Protein AF-A0A1Z8JLT8-F1 (afdb_monomer_lite)

Foldseek 3Di:
DDPQDPVRVVVVVVVVVVVVVVVVVVLVVVLCVVLCVVQVDDPPDPDDDPRSVVSSVVSNVVSVVVVVVVVVVVVD

Structure (mmCIF, N/CA/C/O backbone):
data_AF-A0A1Z8JLT8-F1
#
_entry.id   AF-A0A1Z8JLT8-F1
#
loop_
_atom_site.group_PDB
_atom_site.id
_atom_site.type_symbol
_atom_site.label_atom_id
_atom_site.label_alt_id
_atom_site.label_comp_id
_atom_site.label_asym_id
_atom_site.label_entity_id
_atom_site.label_seq_id
_atom_site.pdbx_PDB_ins_code
_atom_site.Cartn_x
_atom_site.Cartn_y
_atom_site.Cartn_z
_atom_site.occupancy
_atom_site.B_iso_or_equiv
_atom_site.auth_seq_id
_atom_site.auth_comp_id
_atom_site.auth_asym_id
_atom_site.auth_atom_id
_atom_site.pdbx_PDB_model_num
ATOM 1 N N . MET A 1 1 ? 23.266 -14.415 -23.245 1.00 48.06 1 MET A N 1
ATOM 2 C CA . MET A 1 1 ? 23.072 -13.053 -22.709 1.00 48.06 1 MET A CA 1
ATOM 3 C C . MET A 1 1 ? 23.623 -12.119 -23.760 1.00 48.06 1 MET A C 1
ATOM 5 O O . MET A 1 1 ? 24.815 -11.834 -23.744 1.00 48.06 1 MET A O 1
ATOM 9 N N . ASP A 1 2 ? 22.794 -11.810 -24.753 1.00 56.28 2 ASP A N 1
ATOM 10 C CA . ASP A 1 2 ? 23.173 -11.026 -25.926 1.00 56.28 2 ASP A CA 1
ATOM 11 C C . ASP A 1 2 ? 23.817 -9.705 -25.499 1.00 56.28 2 ASP A C 1
ATOM 13 O O . ASP A 1 2 ? 23.300 -9.000 -24.629 1.00 56.28 2 ASP A O 1
ATOM 17 N N . GLN A 1 3 ? 24.995 -9.414 -26.053 1.00 64.19 3 GLN A N 1
ATOM 18 C CA . GLN A 1 3 ? 25.712 -8.171 -25.789 1.00 64.19 3 GLN A CA 1
ATOM 19 C C . GLN A 1 3 ? 24.929 -7.022 -26.426 1.00 64.19 3 GLN A C 1
ATOM 21 O O . GLN A 1 3 ? 25.133 -6.693 -27.590 1.00 64.19 3 GLN A O 1
ATOM 26 N N . LEU A 1 4 ? 24.008 -6.442 -25.657 1.00 69.56 4 LEU A N 1
ATOM 27 C CA . LEU A 1 4 ? 23.292 -5.224 -26.024 1.00 69.56 4 LEU A CA 1
ATOM 28 C C . LEU A 1 4 ? 24.309 -4.134 -26.373 1.00 69.56 4 LEU A C 1
ATOM 30 O O . LEU A 1 4 ? 25.230 -3.866 -25.591 1.00 69.56 4 LEU A O 1
ATOM 34 N N . ASN A 1 5 ? 24.127 -3.501 -27.529 1.00 83.81 5 ASN A N 1
ATOM 35 C CA . ASN A 1 5 ? 24.950 -2.390 -27.982 1.00 83.81 5 ASN A CA 1
ATOM 36 C C . ASN A 1 5 ? 24.845 -1.217 -26.983 1.00 83.81 5 ASN A C 1
ATOM 38 O O . ASN A 1 5 ? 23.831 -1.046 -26.309 1.00 83.81 5 ASN A O 1
ATOM 42 N N . TYR A 1 6 ? 25.868 -0.368 -26.884 1.00 79.62 6 TYR A N 1
ATOM 43 C CA . TYR A 1 6 ? 25.919 0.742 -25.917 1.00 79.62 6 TYR A CA 1
ATOM 44 C C . TYR A 1 6 ? 24.707 1.688 -26.025 1.00 79.62 6 TYR A C 1
ATOM 46 O O . TYR A 1 6 ? 24.182 2.167 -25.019 1.00 79.62 6 TYR A O 1
ATOM 54 N N . GLN A 1 7 ? 24.211 1.912 -27.245 1.00 78.62 7 GLN A N 1
ATOM 55 C CA . GLN A 1 7 ? 22.993 2.696 -27.476 1.00 78.62 7 GLN A CA 1
ATOM 56 C C . GLN A 1 7 ? 21.726 1.980 -26.973 1.00 78.62 7 GLN A C 1
ATOM 58 O O . GLN A 1 7 ? 20.838 2.623 -26.411 1.00 78.62 7 GLN A O 1
ATOM 63 N N . GLU A 1 8 ? 21.663 0.655 -27.110 1.00 83.62 8 GLU A N 1
ATOM 64 C CA . GLU A 1 8 ? 20.555 -0.168 -26.616 1.00 83.62 8 GLU A CA 1
ATOM 65 C C . GLU A 1 8 ? 20.571 -0.259 -25.087 1.00 83.62 8 GLU A C 1
ATOM 67 O O . GLU A 1 8 ? 19.510 -0.216 -24.475 1.00 83.62 8 GLU A O 1
ATOM 72 N N . GLN A 1 9 ? 21.746 -0.285 -24.443 1.00 82.19 9 GLN A N 1
ATOM 73 C CA . GLN A 1 9 ? 21.863 -0.236 -22.978 1.00 82.19 9 GLN A CA 1
ATOM 74 C C . GLN A 1 9 ? 21.271 1.053 -22.393 1.00 82.19 9 GLN A C 1
ATOM 76 O O . GLN A 1 9 ? 20.552 1.000 -21.395 1.00 82.19 9 GLN A O 1
ATOM 81 N N . GLN A 1 10 ? 21.503 2.207 -23.029 1.00 83.31 10 GLN A N 1
ATOM 82 C CA . GLN A 1 10 ? 20.923 3.479 -22.579 1.00 83.31 10 GLN A CA 1
ATOM 83 C C . GLN A 1 10 ? 19.399 3.523 -22.743 1.00 83.31 10 GLN A C 1
ATOM 85 O O . GLN A 1 10 ? 18.690 4.028 -21.870 1.00 83.31 10 GLN A O 1
ATOM 90 N N . GLN A 1 11 ? 18.875 3.003 -23.856 1.00 86.56 11 GLN A N 1
ATOM 91 C CA . GLN A 1 11 ? 17.428 2.890 -24.057 1.00 86.56 11 GLN A CA 1
ATOM 92 C C . GLN A 1 11 ? 16.806 1.897 -23.074 1.00 86.56 11 GLN A C 1
ATOM 94 O O . GLN A 1 11 ? 15.771 2.188 -22.475 1.00 86.56 11 GLN A O 1
ATOM 99 N N . PHE A 1 12 ? 17.469 0.764 -22.852 1.00 86.62 12 PHE A N 1
ATOM 100 C CA . PHE A 1 12 ? 17.055 -0.247 -21.894 1.00 86.62 12 PHE A CA 1
ATOM 101 C C . PHE A 1 12 ? 16.971 0.326 -20.478 1.00 86.62 12 PHE A C 1
ATOM 103 O O . PHE A 1 12 ? 15.966 0.126 -19.804 1.00 86.62 12 PHE A O 1
ATOM 110 N N . GLN A 1 13 ? 17.961 1.110 -20.046 1.00 86.69 13 GLN A N 1
ATOM 111 C CA . GLN A 1 13 ? 17.952 1.727 -18.720 1.00 86.69 13 GLN A CA 1
ATOM 112 C C . GLN A 1 13 ? 16.754 2.666 -18.517 1.00 86.69 13 GLN A C 1
ATOM 114 O O . GLN A 1 13 ? 16.082 2.582 -17.491 1.00 86.69 13 GLN A O 1
ATOM 119 N N . LYS A 1 14 ? 16.400 3.471 -19.528 1.00 88.56 14 LYS A N 1
ATOM 120 C CA . LYS A 1 14 ? 15.192 4.317 -19.490 1.00 88.56 14 LYS A CA 1
ATOM 121 C C . LYS A 1 14 ? 13.906 3.497 -19.380 1.00 88.56 14 LYS A C 1
ATOM 123 O O . LYS A 1 14 ? 13.009 3.857 -18.624 1.00 88.56 14 LYS A O 1
ATOM 128 N N . ILE A 1 15 ? 13.811 2.392 -20.120 1.00 89.12 15 ILE A N 1
ATOM 129 C CA . ILE A 1 15 ? 12.649 1.492 -20.064 1.00 89.12 15 ILE A CA 1
ATOM 130 C C . ILE A 1 15 ? 12.546 0.837 -18.682 1.00 89.12 15 ILE A C 1
ATOM 132 O O . ILE A 1 15 ? 11.449 0.727 -18.133 1.00 89.12 15 ILE A O 1
ATOM 136 N N . VAL A 1 16 ? 13.673 0.426 -18.096 1.00 88.69 16 VAL A N 1
ATOM 137 C CA . VAL A 1 16 ? 13.718 -0.153 -16.747 1.00 88.69 16 VAL A CA 1
ATOM 138 C C . VAL A 1 16 ? 13.244 0.856 -15.703 1.00 88.69 16 VAL A C 1
ATOM 140 O O . VAL A 1 16 ? 12.402 0.504 -14.881 1.00 88.69 16 VAL A O 1
ATOM 143 N N . GLU A 1 17 ? 13.711 2.104 -15.750 1.00 88.94 17 GLU A N 1
ATOM 144 C CA . GLU A 1 17 ? 13.270 3.163 -14.830 1.00 88.94 17 GLU A CA 1
ATOM 145 C C . GLU A 1 17 ? 11.765 3.440 -14.949 1.00 88.94 17 GLU A C 1
ATOM 147 O O . GLU A 1 17 ? 11.047 3.453 -13.947 1.00 88.94 17 GLU A O 1
ATOM 152 N N . GLN A 1 18 ? 11.251 3.578 -16.175 1.00 90.44 18 GLN A N 1
ATOM 153 C CA . GLN A 1 18 ? 9.814 3.759 -16.414 1.00 90.44 18 GLN A CA 1
ATOM 154 C C . GLN A 1 18 ? 8.994 2.587 -15.872 1.00 90.44 18 GLN A C 1
ATOM 156 O O . GLN A 1 18 ? 7.942 2.780 -15.255 1.00 90.44 18 GLN A O 1
ATOM 161 N N . LYS A 1 19 ? 9.485 1.361 -16.071 1.00 90.31 19 LYS A N 1
ATOM 162 C CA . LYS A 1 19 ? 8.830 0.155 -15.575 1.00 90.31 19 LYS A CA 1
ATOM 163 C C . LYS A 1 19 ? 8.821 0.100 -14.049 1.00 90.31 19 LYS A C 1
ATOM 165 O O . LYS A 1 19 ? 7.782 -0.216 -13.480 1.00 90.31 19 LYS A O 1
ATOM 170 N N . GLN A 1 20 ? 9.918 0.468 -13.386 1.00 89.38 20 GLN A N 1
ATOM 171 C CA . GLN A 1 20 ? 9.968 0.538 -11.922 1.00 89.38 20 GLN A CA 1
ATOM 172 C C . GLN A 1 20 ? 8.903 1.485 -11.360 1.00 89.38 20 GLN A C 1
ATOM 174 O O . GLN A 1 20 ? 8.222 1.133 -10.398 1.00 89.38 20 GLN A O 1
ATOM 179 N N . MET A 1 21 ? 8.703 2.652 -11.980 1.00 90.69 21 MET A N 1
ATOM 180 C CA . MET A 1 21 ? 7.649 3.581 -11.559 1.00 90.69 21 MET A CA 1
ATOM 181 C C . MET A 1 21 ? 6.248 2.995 -11.760 1.00 90.69 21 MET A C 1
ATOM 183 O O . MET A 1 21 ? 5.401 3.097 -10.872 1.00 90.69 21 MET A O 1
ATOM 187 N N . ALA A 1 22 ? 5.997 2.354 -12.905 1.00 92.69 22 ALA A N 1
ATOM 188 C CA . ALA A 1 22 ? 4.711 1.716 -13.179 1.00 92.69 22 ALA A CA 1
ATOM 189 C C . ALA A 1 22 ? 4.411 0.575 -12.191 1.00 92.69 22 ALA A C 1
ATOM 191 O O . ALA A 1 22 ? 3.290 0.465 -11.691 1.00 92.69 22 ALA A O 1
ATOM 192 N N . ASP A 1 23 ? 5.412 -0.244 -11.874 1.00 90.62 23 ASP A N 1
ATOM 193 C CA . ASP A 1 23 ? 5.287 -1.342 -10.918 1.00 90.62 23 ASP A CA 1
ATOM 194 C C . ASP A 1 23 ? 5.069 -0.820 -9.487 1.00 90.62 23 ASP A C 1
ATOM 196 O O . ASP A 1 23 ? 4.239 -1.363 -8.755 1.00 90.62 23 ASP A O 1
ATOM 200 N N . PHE A 1 24 ? 5.710 0.291 -9.109 1.00 91.06 24 PHE A N 1
ATOM 201 C CA . PHE A 1 24 ? 5.445 0.966 -7.837 1.00 91.06 24 PHE A CA 1
ATOM 202 C C . PHE A 1 24 ? 3.999 1.468 -7.734 1.00 91.06 24 PHE A C 1
ATOM 204 O O . PHE A 1 24 ? 3.336 1.225 -6.726 1.00 91.06 24 PHE A O 1
ATOM 211 N N . MET A 1 25 ? 3.474 2.114 -8.780 1.00 93.56 25 MET A N 1
ATOM 212 C CA . MET A 1 25 ? 2.087 2.597 -8.777 1.00 93.56 25 MET A CA 1
ATOM 213 C C . MET A 1 25 ? 1.085 1.443 -8.666 1.00 93.56 25 MET A C 1
ATOM 215 O O . MET A 1 25 ? 0.120 1.540 -7.913 1.00 93.56 25 MET A O 1
ATOM 219 N N . ARG A 1 26 ? 1.339 0.314 -9.338 1.00 94.31 26 ARG A N 1
ATOM 220 C CA . ARG A 1 26 ? 0.513 -0.900 -9.206 1.00 94.31 26 ARG A CA 1
ATOM 221 C C . ARG A 1 26 ? 0.534 -1.462 -7.789 1.00 94.31 26 ARG A C 1
ATOM 223 O O . ARG A 1 26 ? -0.515 -1.841 -7.265 1.00 94.31 26 ARG A O 1
ATOM 230 N N . LEU A 1 27 ? 1.711 -1.505 -7.167 1.00 93.06 27 LEU A N 1
ATOM 231 C CA . LEU A 1 27 ? 1.862 -1.927 -5.778 1.00 93.06 27 LEU A CA 1
ATOM 232 C C . LEU A 1 27 ? 1.085 -0.999 -4.835 1.00 93.06 27 LEU A C 1
ATOM 234 O O . LEU A 1 27 ? 0.361 -1.486 -3.969 1.00 93.06 27 LEU A O 1
ATOM 238 N N . TYR A 1 28 ? 1.179 0.315 -5.039 1.00 94.88 28 TYR A N 1
ATOM 239 C CA . TYR A 1 28 ? 0.436 1.305 -4.263 1.00 94.88 28 TYR A CA 1
ATOM 240 C C . TYR A 1 28 ? -1.081 1.129 -4.401 1.00 94.88 28 TYR A C 1
ATOM 242 O O . TYR A 1 28 ? -1.772 1.029 -3.391 1.00 94.88 28 TYR A O 1
ATOM 250 N N . THR A 1 29 ? -1.607 1.013 -5.624 1.00 96.19 29 THR A N 1
ATOM 251 C CA . THR A 1 29 ? -3.046 0.793 -5.844 1.00 96.19 29 THR A CA 1
ATOM 252 C C . THR A 1 29 ? -3.526 -0.498 -5.183 1.00 96.19 29 THR A C 1
ATOM 254 O O . THR A 1 29 ? -4.557 -0.492 -4.519 1.00 96.19 29 THR A O 1
ATOM 257 N N . SER A 1 30 ? -2.754 -1.583 -5.298 1.00 95.81 30 SER A N 1
ATOM 258 C CA . SER A 1 30 ? -3.093 -2.871 -4.674 1.00 95.81 30 SER A CA 1
ATOM 259 C C . SER A 1 30 ? -3.097 -2.792 -3.145 1.00 95.81 30 SER A C 1
ATOM 261 O O . SER A 1 30 ? -3.942 -3.397 -2.488 1.00 95.81 30 SER A O 1
ATOM 263 N N . LEU A 1 31 ? -2.150 -2.045 -2.571 1.00 96.25 31 LEU A N 1
ATOM 264 C CA . LEU A 1 31 ? -2.081 -1.795 -1.136 1.00 96.25 31 LEU A CA 1
ATOM 265 C C . LEU A 1 31 ? -3.316 -1.025 -0.652 1.00 96.25 31 LEU A C 1
ATOM 267 O O . LEU A 1 31 ? -3.935 -1.426 0.333 1.00 96.25 31 LEU A O 1
ATOM 271 N N . VAL A 1 32 ? -3.657 0.070 -1.335 1.00 96.50 32 VAL A N 1
ATOM 272 C CA . VAL A 1 32 ? -4.791 0.928 -0.972 1.00 96.50 32 VAL A CA 1
ATOM 273 C C . VAL A 1 32 ? -6.100 0.151 -1.047 1.00 96.50 32 VAL A C 1
ATOM 275 O O . VAL A 1 32 ? -6.836 0.145 -0.066 1.00 96.50 32 VAL A O 1
ATOM 278 N N . ASP A 1 33 ? -6.357 -0.549 -2.155 1.00 97.19 33 ASP A N 1
ATOM 279 C CA . ASP A 1 33 ? -7.582 -1.334 -2.345 1.00 97.19 33 ASP A CA 1
ATOM 280 C C . ASP A 1 33 ? -7.733 -2.405 -1.259 1.00 97.19 33 ASP A C 1
ATOM 282 O O . ASP A 1 33 ? -8.761 -2.504 -0.588 1.00 97.19 33 ASP A O 1
ATOM 286 N N . ARG A 1 34 ? -6.664 -3.158 -0.986 1.00 96.50 34 ARG A N 1
ATOM 287 C CA . ARG A 1 34 ? -6.699 -4.188 0.050 1.00 96.50 34 ARG A CA 1
ATOM 288 C C . ARG A 1 34 ? -6.949 -3.612 1.439 1.00 96.50 34 ARG A C 1
ATOM 290 O O . ARG A 1 34 ? -7.817 -4.102 2.153 1.00 96.50 34 ARG A O 1
ATOM 297 N N . CYS A 1 35 ? -6.176 -2.607 1.845 1.00 97.69 35 CYS A N 1
ATOM 298 C CA . CYS A 1 35 ? -6.299 -2.068 3.195 1.00 97.69 35 CYS A CA 1
ATOM 299 C C . CYS A 1 35 ? -7.619 -1.327 3.398 1.00 97.69 35 CYS A C 1
ATOM 301 O O . CYS A 1 35 ? -8.160 -1.373 4.498 1.00 97.69 35 CYS A O 1
ATOM 303 N N . PHE A 1 36 ? -8.165 -0.701 2.356 1.00 96.88 36 PHE A N 1
ATOM 304 C CA . PHE A 1 36 ? -9.501 -0.127 2.406 1.00 96.88 36 PHE A CA 1
ATOM 305 C C . PHE A 1 36 ? -10.559 -1.213 2.648 1.00 96.88 36 PHE A C 1
ATOM 307 O O . PHE A 1 36 ? -11.282 -1.126 3.634 1.00 96.88 36 PHE A O 1
ATOM 314 N N . ASN A 1 37 ? -10.577 -2.276 1.836 1.00 96.38 37 ASN A N 1
ATOM 315 C CA . ASN A 1 37 ? -11.548 -3.370 1.975 1.00 96.38 37 ASN A CA 1
ATOM 316 C C . ASN A 1 37 ? -11.418 -4.142 3.304 1.00 96.38 37 ASN A C 1
ATOM 318 O O . ASN A 1 37 ? -12.422 -4.573 3.869 1.00 96.38 37 ASN A O 1
ATOM 322 N N . ASP A 1 38 ? -10.195 -4.326 3.810 1.00 96.50 38 ASP A N 1
ATOM 323 C CA . ASP A 1 38 ? -9.943 -5.084 5.042 1.00 96.50 38 ASP A CA 1
ATOM 324 C C . ASP A 1 38 ? -10.227 -4.256 6.312 1.00 96.50 38 ASP A C 1
ATOM 326 O O . ASP A 1 38 ? -10.636 -4.819 7.331 1.00 96.50 38 ASP A O 1
ATOM 330 N N . CYS A 1 39 ? -9.971 -2.941 6.288 1.00 97.56 39 CYS A N 1
ATOM 331 C CA . CYS A 1 39 ? -9.986 -2.105 7.491 1.00 97.56 39 CYS A CA 1
ATOM 332 C C . CYS A 1 39 ? -11.132 -1.100 7.566 1.00 97.56 39 CYS A C 1
ATOM 334 O O . CYS A 1 39 ? -11.542 -0.815 8.685 1.00 97.56 39 CYS A O 1
ATOM 336 N N . VAL A 1 40 ? -11.612 -0.544 6.449 1.00 96.31 40 VAL A N 1
ATOM 337 C CA . VAL A 1 40 ? -12.663 0.485 6.449 1.00 96.31 40 VAL A CA 1
ATOM 338 C C . VAL A 1 40 ? -14.015 -0.206 6.365 1.00 96.31 40 VAL A C 1
ATOM 340 O O . VAL A 1 40 ? -14.397 -0.744 5.328 1.00 96.31 40 VAL A O 1
ATOM 343 N N . GLN A 1 41 ? -14.711 -0.245 7.494 1.00 93.06 41 GLN A N 1
ATOM 344 C CA . GLN A 1 41 ? -15.968 -0.983 7.647 1.00 93.06 41 GLN A CA 1
ATOM 345 C C . GLN A 1 41 ? -17.094 -0.099 8.175 1.00 93.06 41 GLN A C 1
ATOM 347 O O . GLN A 1 41 ? -18.261 -0.484 8.083 1.00 93.06 41 GLN A O 1
ATOM 352 N N . ASP A 1 42 ? -16.758 1.064 8.733 1.00 92.50 42 ASP A N 1
ATOM 353 C CA . ASP A 1 42 ? -17.722 2.022 9.240 1.00 92.50 42 ASP A CA 1
ATOM 354 C C . ASP A 1 42 ? -17.946 3.133 8.209 1.00 92.50 42 ASP A C 1
ATOM 356 O O . ASP A 1 42 ? -17.042 3.892 7.870 1.00 92.50 42 ASP A O 1
ATOM 360 N N . PHE A 1 43 ? -19.176 3.224 7.707 1.00 94.56 43 PHE A N 1
ATOM 361 C CA . PHE A 1 43 ? -19.591 4.237 6.733 1.00 94.56 43 PHE A CA 1
ATOM 362 C C . PHE A 1 43 ? -20.545 5.270 7.351 1.00 94.56 43 PHE A C 1
ATOM 364 O O . PHE A 1 43 ? -21.350 5.879 6.647 1.00 94.56 43 PHE A O 1
ATOM 371 N N . THR A 1 44 ? -20.499 5.448 8.674 1.00 94.81 44 THR A N 1
ATOM 372 C CA . THR A 1 44 ? -21.333 6.428 9.389 1.00 94.81 44 THR A CA 1
ATOM 373 C C . THR A 1 44 ? -20.723 7.832 9.442 1.00 94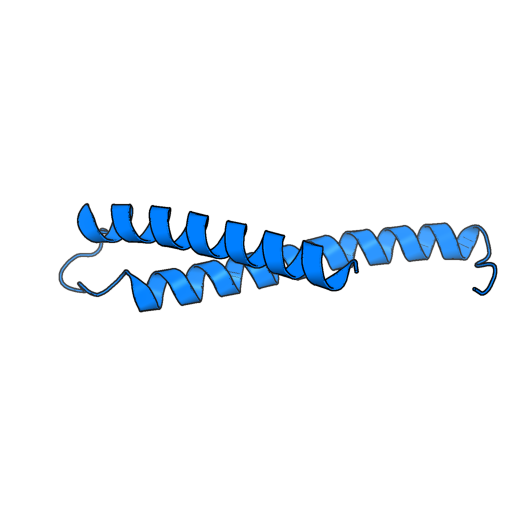.81 44 THR A C 1
ATOM 375 O O . THR A 1 44 ? -21.447 8.790 9.715 1.00 94.81 44 THR A O 1
ATOM 378 N N . SER A 1 45 ? -19.429 7.982 9.138 1.00 93.38 45 SER A N 1
ATOM 379 C CA . SER A 1 45 ? -18.728 9.270 9.070 1.00 93.38 45 SER A CA 1
ATOM 380 C C . SER A 1 45 ? -17.855 9.404 7.825 1.00 93.38 45 SER A C 1
ATOM 382 O O . SER A 1 45 ? -17.392 8.426 7.250 1.00 93.38 45 SER A O 1
ATOM 384 N N . GLU A 1 46 ? -17.586 10.649 7.433 1.0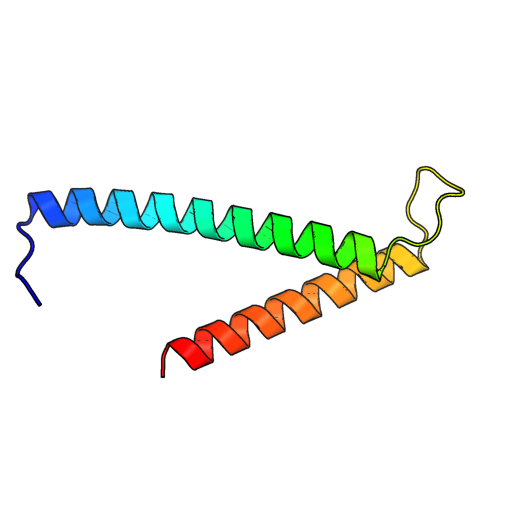0 93.75 46 GLU A N 1
ATOM 385 C CA . GLU A 1 46 ? -16.633 10.990 6.365 1.00 93.75 46 GLU A CA 1
ATOM 386 C C . GLU A 1 46 ? -15.160 10.870 6.798 1.00 93.75 46 GLU A C 1
ATOM 388 O O . GLU A 1 46 ? -14.250 10.917 5.971 1.00 93.75 46 GLU A O 1
ATOM 393 N N . SER A 1 47 ? -14.912 10.713 8.099 1.00 93.94 47 SER A N 1
ATOM 394 C CA . SER A 1 47 ? -13.585 10.550 8.684 1.00 93.94 47 SER A CA 1
ATOM 395 C C . SER A 1 47 ? -13.350 9.117 9.152 1.00 93.94 47 SER A C 1
ATOM 397 O O . SER A 1 47 ? -14.272 8.425 9.579 1.00 93.94 47 SER A O 1
ATOM 399 N N . LEU A 1 48 ? -12.086 8.693 9.095 1.00 94.25 48 LEU A N 1
ATOM 400 C CA . LEU A 1 48 ? -11.654 7.399 9.610 1.00 94.25 48 LEU A CA 1
ATOM 401 C C . LEU A 1 48 ? -11.673 7.394 11.135 1.00 94.25 48 LEU A C 1
ATOM 403 O O . LEU A 1 48 ? -11.144 8.300 11.789 1.00 94.25 48 LEU A O 1
ATOM 407 N N . THR A 1 49 ? -12.184 6.314 11.713 1.00 95.44 49 THR A N 1
ATOM 408 C CA . THR A 1 49 ? -12.096 6.106 13.158 1.00 95.44 49 THR A CA 1
ATOM 409 C C . THR A 1 49 ? -10.650 5.815 13.586 1.00 95.44 49 THR A C 1
ATOM 411 O O . THR A 1 49 ? -9.785 5.414 12.795 1.00 95.44 49 THR A O 1
ATOM 414 N N . SER A 1 50 ? -10.352 5.963 14.880 1.00 95.56 50 SER A N 1
ATOM 415 C CA . SER A 1 50 ? -9.036 5.607 15.440 1.00 95.56 50 SER A CA 1
ATOM 416 C C . SER A 1 50 ? -8.699 4.119 15.260 1.00 95.56 50 SER A C 1
ATOM 418 O O . SER A 1 50 ? -7.531 3.751 15.076 1.00 95.56 50 SER A O 1
ATOM 420 N N . ARG A 1 51 ? -9.726 3.260 15.271 1.00 95.69 51 ARG A N 1
ATOM 421 C CA . ARG A 1 51 ? -9.607 1.818 15.044 1.00 95.69 51 ARG A CA 1
ATOM 422 C C . ARG A 1 51 ? -9.232 1.511 13.598 1.00 95.69 51 ARG A C 1
ATOM 424 O O . ARG A 1 51 ? -8.289 0.750 13.382 1.00 95.69 51 ARG A O 1
ATOM 431 N N . GLU A 1 52 ? -9.921 2.115 12.635 1.00 96.50 52 GLU A N 1
ATOM 432 C CA . GLU A 1 52 ? -9.630 1.953 11.205 1.00 96.50 52 GLU A CA 1
ATOM 433 C C . GLU A 1 52 ? -8.247 2.504 10.868 1.00 96.50 52 GLU A C 1
ATOM 435 O O . GLU A 1 52 ? -7.451 1.813 10.241 1.00 96.50 52 GLU A O 1
ATOM 440 N N . SER A 1 53 ? -7.896 3.678 11.399 1.00 95.81 53 SER A N 1
ATOM 441 C CA . SER A 1 53 ? -6.567 4.278 11.226 1.00 95.81 53 SER A CA 1
ATOM 442 C C . SER A 1 53 ? -5.452 3.355 11.738 1.00 95.81 53 SER A C 1
ATOM 444 O O . SER A 1 53 ? -4.466 3.104 11.047 1.00 95.81 53 SER A O 1
ATOM 446 N N . SER A 1 54 ? -5.632 2.768 12.926 1.00 97.62 54 SER A N 1
ATOM 447 C CA . SER A 1 54 ? -4.686 1.790 13.480 1.00 97.62 54 SER A CA 1
ATOM 448 C C . SER A 1 54 ? -4.620 0.497 12.658 1.00 97.62 54 SER A C 1
ATOM 450 O O . SER A 1 54 ? -3.558 -0.123 12.563 1.00 97.62 54 SER A O 1
ATOM 452 N N . CYS A 1 55 ? -5.743 0.063 12.080 1.00 97.88 55 CYS A N 1
ATOM 453 C CA . CYS A 1 55 ? -5.799 -1.093 11.189 1.00 97.88 55 CYS A CA 1
ATOM 454 C C . CYS A 1 55 ? -5.042 -0.823 9.884 1.00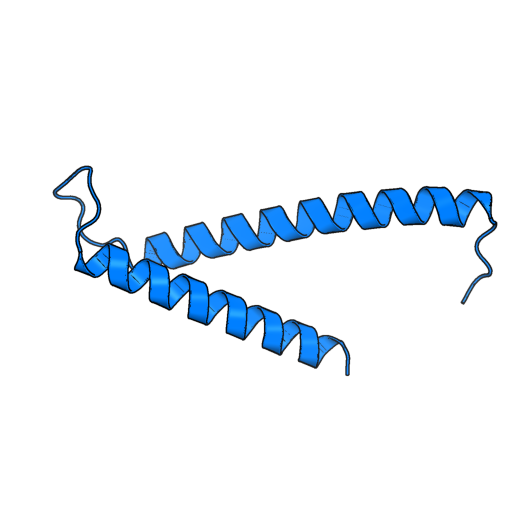 97.88 55 CYS A C 1
ATOM 456 O O . CYS A 1 55 ? -4.205 -1.639 9.505 1.00 97.88 55 CYS A O 1
ATOM 458 N N . LEU A 1 56 ? -5.260 0.335 9.253 1.00 97.31 56 LEU A N 1
ATOM 459 C CA . LEU A 1 56 ? -4.598 0.747 8.014 1.00 97.31 56 LEU A CA 1
ATOM 460 C C . LEU A 1 56 ? -3.072 0.751 8.162 1.00 97.31 56 LEU A C 1
ATOM 462 O O . LEU A 1 56 ? -2.382 0.170 7.325 1.00 97.31 56 LEU A O 1
ATOM 466 N N . THR A 1 57 ? -2.540 1.297 9.261 1.00 97.06 57 THR A N 1
ATOM 467 C CA . THR A 1 57 ? -1.093 1.269 9.544 1.00 97.06 57 THR A CA 1
ATOM 468 C C . THR A 1 57 ? -0.557 -0.162 9.618 1.00 97.06 57 THR A C 1
ATOM 470 O O . THR A 1 57 ? 0.425 -0.504 8.957 1.00 97.06 57 THR A O 1
ATOM 473 N N . LYS A 1 58 ? -1.233 -1.043 10.367 1.00 97.81 58 LYS A N 1
ATOM 474 C CA . LYS A 1 58 ? -0.835 -2.456 10.486 1.00 97.81 58 LYS A CA 1
ATOM 475 C C . LYS A 1 58 ? -0.960 -3.202 9.158 1.00 97.81 58 LYS A C 1
ATOM 477 O O . LYS A 1 58 ? -0.122 -4.052 8.854 1.00 97.81 58 LYS A O 1
ATOM 482 N N . CYS A 1 59 ? -1.996 -2.904 8.378 1.00 97.88 59 CYS A N 1
ATOM 483 C CA . CYS A 1 59 ? -2.217 -3.484 7.061 1.00 97.88 59 CYS A CA 1
ATOM 484 C C . CYS A 1 59 ? -1.083 -3.107 6.105 1.00 97.88 59 CYS A C 1
ATOM 486 O O . CYS A 1 59 ? -0.484 -3.998 5.500 1.00 97.88 59 CYS A O 1
ATOM 488 N N . ALA A 1 60 ? -0.718 -1.824 6.047 1.00 96.75 60 ALA A N 1
ATOM 489 C CA . ALA A 1 60 ? 0.371 -1.337 5.210 1.00 96.75 60 ALA A CA 1
ATOM 490 C C . ALA A 1 60 ? 1.713 -1.977 5.571 1.00 96.75 60 ALA A C 1
ATOM 492 O O . ALA A 1 60 ? 2.388 -2.524 4.698 1.00 96.75 60 ALA A O 1
ATOM 493 N N . GLU A 1 61 ? 2.070 -2.010 6.857 1.00 96.62 61 GLU A N 1
ATOM 494 C CA . GLU A 1 61 ? 3.292 -2.684 7.303 1.00 96.62 61 GLU A CA 1
ATOM 495 C C . GLU A 1 61 ? 3.305 -4.170 6.932 1.00 96.62 61 GLU A C 1
ATOM 497 O O . GLU A 1 61 ? 4.313 -4.688 6.445 1.00 96.62 61 GLU 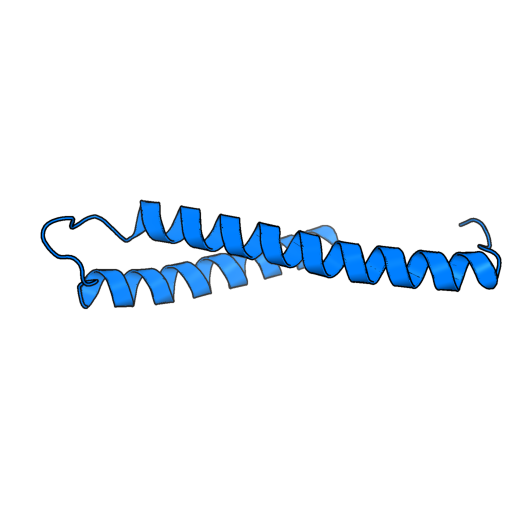A O 1
ATOM 502 N N . LYS A 1 62 ? 2.190 -4.873 7.160 1.00 96.75 62 LYS A N 1
ATOM 503 C CA . LYS A 1 62 ? 2.075 -6.305 6.867 1.00 96.75 62 LYS A CA 1
ATOM 504 C C . LYS A 1 62 ? 2.188 -6.575 5.369 1.00 96.75 62 LYS A C 1
ATOM 506 O O . LYS A 1 62 ? 2.868 -7.523 4.980 1.00 96.75 62 LYS A O 1
ATOM 511 N N . PHE A 1 63 ? 1.543 -5.759 4.541 1.00 95.94 63 PHE A N 1
ATOM 512 C CA . PHE A 1 63 ? 1.577 -5.886 3.089 1.00 95.94 63 PHE A CA 1
ATOM 513 C C . PHE A 1 63 ? 2.982 -5.641 2.534 1.00 95.94 63 PHE A C 1
ATOM 515 O O . PHE A 1 63 ? 3.476 -6.459 1.761 1.00 95.94 63 PHE A O 1
ATOM 522 N N . LEU A 1 64 ? 3.656 -4.572 2.968 1.00 93.75 64 LEU A N 1
ATOM 523 C CA . LEU A 1 64 ? 5.008 -4.247 2.506 1.00 93.75 64 LEU A CA 1
ATOM 524 C C . LEU A 1 64 ? 6.026 -5.313 2.924 1.00 93.75 64 LEU A C 1
ATOM 526 O O . LEU A 1 64 ? 6.759 -5.804 2.070 1.00 93.75 64 LEU A O 1
ATOM 530 N N . LYS A 1 65 ? 6.009 -5.760 4.189 1.00 95.12 65 LYS A N 1
ATOM 531 C CA . LYS A 1 65 ? 6.869 -6.864 4.665 1.00 95.12 65 LYS A CA 1
ATOM 532 C C . LYS A 1 65 ? 6.613 -8.162 3.896 1.00 95.12 65 LYS A C 1
ATOM 534 O O . LYS A 1 65 ? 7.539 -8.922 3.617 1.00 95.12 65 LYS A O 1
ATOM 539 N N . HIS A 1 66 ? 5.353 -8.440 3.559 1.00 92.69 66 HIS A N 1
ATOM 540 C CA . HIS A 1 66 ? 5.001 -9.604 2.753 1.00 92.69 66 HIS A CA 1
ATOM 541 C C . HIS A 1 66 ? 5.521 -9.481 1.316 1.00 92.69 66 HIS A C 1
ATOM 543 O O . HIS A 1 66 ? 6.131 -10.424 0.817 1.00 92.69 66 HIS A O 1
ATOM 549 N N . SER A 1 67 ? 5.339 -8.318 0.687 1.00 90.56 67 SER A N 1
ATOM 550 C CA . SER A 1 67 ? 5.843 -8.035 -0.659 1.00 90.56 67 SER A CA 1
ATOM 551 C C . SER A 1 67 ? 7.368 -8.151 -0.723 1.00 90.56 67 SER A C 1
ATOM 553 O O . SER A 1 67 ? 7.900 -8.839 -1.591 1.00 90.56 67 SER A O 1
ATOM 555 N N . GLU A 1 68 ? 8.082 -7.584 0.254 1.00 91.12 68 GLU A N 1
ATOM 556 C CA . GLU A 1 68 ? 9.539 -7.701 0.373 1.00 91.12 68 GLU A CA 1
ATOM 557 C C . GLU A 1 68 ? 9.992 -9.161 0.476 1.00 91.12 68 GLU A C 1
ATOM 559 O O . GLU A 1 68 ? 10.901 -9.594 -0.233 1.00 91.12 68 GLU A O 1
ATOM 564 N N . ARG A 1 69 ? 9.318 -9.959 1.310 1.00 93.12 69 ARG A N 1
ATOM 565 C CA . ARG A 1 69 ? 9.629 -11.383 1.454 1.00 93.12 69 ARG A CA 1
ATOM 566 C C . ARG A 1 69 ? 9.436 -12.152 0.147 1.00 93.12 69 ARG A C 1
ATOM 568 O O . ARG A 1 69 ? 10.290 -12.970 -0.183 1.00 93.12 69 ARG A O 1
ATOM 575 N N . LEU A 1 70 ? 8.354 -11.896 -0.589 1.00 90.38 70 LEU A N 1
ATOM 576 C CA . LEU A 1 70 ? 8.108 -12.532 -1.888 1.00 90.38 70 LEU A CA 1
ATOM 577 C C . LEU A 1 70 ? 9.154 -12.113 -2.928 1.00 90.38 70 LEU A C 1
ATOM 579 O O . LEU A 1 70 ? 9.678 -12.965 -3.642 1.00 90.38 70 LEU A O 1
ATOM 583 N N . MET A 1 71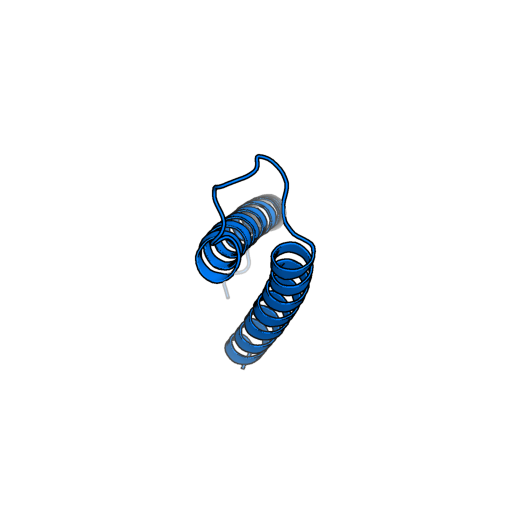 ? 9.516 -10.828 -2.978 1.00 87.00 71 MET A N 1
ATOM 584 C CA . MET A 1 71 ? 10.583 -10.338 -3.859 1.00 87.00 71 MET A CA 1
ATOM 585 C C . MET A 1 71 ? 11.924 -11.017 -3.559 1.00 87.00 71 MET A C 1
ATOM 587 O O . MET A 1 71 ? 12.633 -11.414 -4.482 1.00 87.00 71 MET A O 1
ATOM 591 N N . ASN A 1 72 ? 12.255 -11.200 -2.279 1.00 87.88 72 ASN A N 1
ATOM 592 C CA . ASN A 1 72 ? 13.468 -11.904 -1.862 1.00 87.88 72 ASN A CA 1
ATOM 593 C C . ASN A 1 72 ? 13.443 -13.394 -2.231 1.00 87.88 72 ASN A C 1
ATOM 595 O O . ASN A 1 72 ? 14.492 -13.950 -2.541 1.00 87.88 72 ASN A O 1
ATOM 599 N N . GLN A 1 73 ? 12.269 -14.033 -2.229 1.00 87.19 73 GLN A N 1
ATOM 600 C CA . GLN A 1 73 ? 12.113 -15.420 -2.676 1.00 87.19 73 GLN A CA 1
ATOM 601 C C . GLN A 1 73 ? 12.242 -15.567 -4.192 1.00 87.19 73 GLN A C 1
ATOM 603 O O . GLN A 1 73 ? 12.882 -16.506 -4.635 1.00 87.19 73 GLN A O 1
ATOM 608 N N . MET A 1 74 ? 11.701 -14.640 -4.989 1.00 80.25 74 MET A N 1
ATOM 609 C CA . MET A 1 74 ? 11.827 -14.697 -6.456 1.00 80.25 74 MET A CA 1
ATOM 610 C C . MET A 1 74 ? 13.250 -14.431 -6.967 1.00 80.25 74 MET A C 1
ATOM 612 O O . MET A 1 74 ? 13.530 -14.641 -8.144 1.00 80.25 74 MET A O 1
ATOM 616 N N . ARG A 1 75 ? 14.140 -13.919 -6.109 1.00 73.12 75 ARG A N 1
ATOM 617 C CA . ARG A 1 75 ? 15.565 -13.736 -6.414 1.00 73.12 75 ARG A CA 1
ATOM 618 C C . ARG A 1 75 ? 16.403 -15.008 -6.222 1.00 73.12 75 ARG A C 1
ATOM 620 O O . ARG A 1 75 ? 17.574 -14.975 -6.595 1.00 73.12 75 ARG A O 1
ATOM 627 N N . GLN A 1 76 ? 15.846 -16.062 -5.620 1.00 55.34 76 GLN A N 1
ATOM 628 C CA . GLN A 1 76 ? 16.477 -17.380 -5.455 1.00 55.34 76 GLN A CA 1
ATOM 629 C C . GLN A 1 76 ? 15.988 -18.333 -6.542 1.00 55.34 76 GLN A C 1
ATOM 631 O O . GLN A 1 76 ? 16.820 -19.149 -6.993 1.00 55.34 76 GLN A O 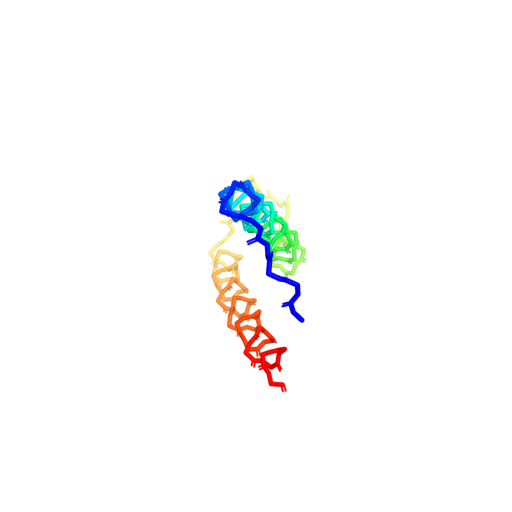1
#

Sequence (76 aa):
MDQLNYQEQQQFQKIVEQKQMADFMRLYTSLVDRCFNDCVQDFTSESLTSRESSCLTKCAEKFLKHSERLMNQMRQ

InterPro domains:
  IPR004217 Tim10-like [PF02953] (13-75)
  IPR035427 Tim10-like domain superfamily [G3DSA:1.10.287.810] (1-76)
  IPR035427 Tim10-like domain superfamily [SSF144122] (20-74)
  IPR050673 Mitochondrial import inner membrane translocase subunit [PTHR13172] (2-74)

Radius of gyration: 18.73 Å; chains: 1; bounding box: 47×28×43 Å

Organism: Pichia kudriavzevii (NCBI:txid4909)

Secondary structure (DSSP, 8-state):
-----HHHHHHHHHHHHHHHHHHHHHHHHHHHHHHHHHH----SSSS--HHHHHHHHHHHHHHHHHHHHHHHHHT-

pLDDT: mean 89.92, std 9.94, range [48.06, 97.88]